Protein AF-A0A937RKC6-F1 (afdb_monomer)

Mean predicted aligned error: 10.55 Å

Solvent-accessible surface area (backbone atoms only — not comparable to full-atom values): 6584 Å² total; per-residue (Å²): 144,58,67,67,61,52,51,51,52,52,50,52,51,51,52,52,50,50,54,52,49,56,53,49,55,51,52,49,52,53,51,51,55,51,51,52,53,50,53,52,52,50,52,52,49,55,50,51,53,50,53,52,52,53,50,53,51,51,50,51,53,51,50,52,52,50,34,54,49,51,52,52,49,49,54,49,48,51,51,47,59,76,72,39,99,71,78,59,69,69,56,55,49,50,54,50,51,55,50,51,36,44,74,72,61,76,34,72,82,71,73,78,76,81,76,133

Sequence (116 aa):
MVRHDLIAELADRLEQLDQLLGRLEEAERQAADASEHLLLTRRWQEETVRTIQDERARMRQRQHALDELAERARAAVEAMQATYRTLPREVVELAIELQVLDRAGFVTRRAPRPRP

Organism: NCBI:txid1836974

Foldseek 3Di:
DPVVVVVVVVVVVVVVVVVVVVVVVVVVVVVVVVVVVVVVVVVVVVVVVVVVVVVVVVVVVVLVVVQVVLVVLVVVLVVCVVPDPDDDPVSVVSVVVSVVCVVVVSHDPDDPDDDD

pLDDT: mean 89.5, std 12.59, range [33.44, 97.94]

Secondary structure (DSSP, 8-state):
--HHHHHHHHHHHHHHHHHHHHHHHHHHHHHHHHHH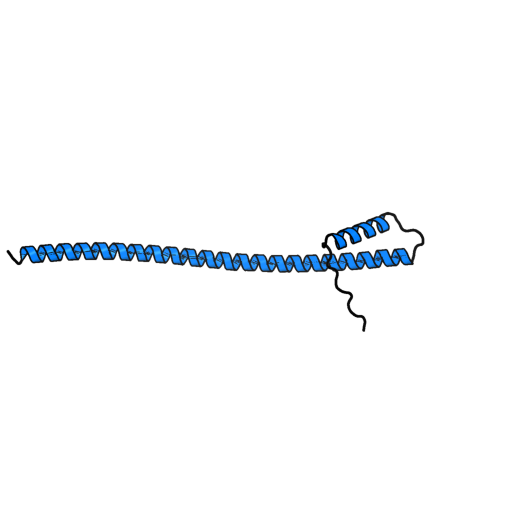HHHHHHHHHHHHHHHHHHHHHHHHHHHHHHHHHHHHHHHHHHHHHHH-SS--HHHHHHHHHHHHHHHTTSS--PPPPPP-

Radius of gyration: 37.33 Å; Cα contacts (8 Å, |Δi|>4): 21; chains: 1; bounding box: 69×33×107 Å

Structure (mmCIF, N/CA/C/O backbone):
data_AF-A0A937RKC6-F1
#
_entry.id   AF-A0A937RKC6-F1
#
loop_
_atom_site.group_PDB
_atom_site.id
_atom_site.type_symbol
_atom_site.label_atom_id
_atom_site.label_alt_id
_atom_site.label_comp_id
_atom_site.label_asym_id
_atom_site.label_entity_id
_atom_site.label_seq_id
_atom_site.pdbx_PDB_ins_code
_atom_site.Cartn_x
_atom_site.Cartn_y
_atom_site.Cartn_z
_atom_site.occupancy
_atom_site.B_iso_or_equiv
_atom_site.auth_seq_id
_atom_site.auth_comp_id
_atom_site.auth_asym_id
_atom_site.auth_atom_id
_atom_site.pdbx_PDB_model_num
ATOM 1 N N . MET A 1 1 ? 37.855 1.757 -68.297 1.00 57.28 1 MET A N 1
ATOM 2 C CA . MET A 1 1 ? 36.734 2.100 -67.398 1.00 57.28 1 MET A CA 1
ATOM 3 C C . MET A 1 1 ? 36.458 0.916 -66.480 1.00 57.28 1 MET A C 1
ATOM 5 O O . MET A 1 1 ? 35.590 0.127 -66.786 1.00 57.28 1 MET A O 1
ATOM 9 N N . VAL A 1 2 ? 37.300 0.680 -65.468 1.00 65.94 2 VAL A N 1
ATOM 10 C CA . VAL A 1 2 ? 37.096 -0.452 -64.528 1.00 65.94 2 VAL A CA 1
ATOM 11 C C . VAL A 1 2 ? 37.546 -0.047 -63.123 1.00 65.94 2 VAL A C 1
ATOM 13 O O . VAL A 1 2 ? 36.866 -0.298 -62.141 1.00 65.94 2 VAL A O 1
ATOM 16 N N . ARG A 1 3 ? 38.683 0.657 -63.016 1.00 71.19 3 ARG A N 1
ATOM 17 C CA . ARG A 1 3 ? 39.228 1.111 -61.726 1.00 71.19 3 ARG A CA 1
ATOM 18 C C . ARG A 1 3 ? 38.451 2.277 -61.101 1.00 71.19 3 ARG A C 1
ATOM 20 O O . ARG A 1 3 ? 38.278 2.284 -59.894 1.00 71.19 3 ARG A O 1
ATOM 27 N N . HIS A 1 4 ? 38.024 3.259 -61.898 1.00 73.50 4 HIS A N 1
ATOM 28 C CA . HIS A 1 4 ? 37.270 4.410 -61.381 1.00 73.50 4 HIS A CA 1
ATOM 29 C C . HIS A 1 4 ? 35.885 3.998 -60.866 1.00 73.50 4 HIS A C 1
ATOM 31 O O . HIS A 1 4 ? 35.488 4.459 -59.804 1.00 73.50 4 HIS A O 1
ATOM 37 N N . ASP A 1 5 ? 35.216 3.069 -61.551 1.00 83.12 5 ASP A N 1
ATOM 38 C CA . ASP A 1 5 ? 33.905 2.557 -61.133 1.00 83.12 5 ASP A CA 1
ATOM 39 C C . ASP A 1 5 ? 34.014 1.736 -59.836 1.00 83.12 5 ASP A C 1
ATOM 41 O O . ASP A 1 5 ? 33.214 1.914 -58.924 1.00 83.12 5 ASP A O 1
ATOM 45 N N . LEU A 1 6 ? 35.076 0.932 -59.690 1.00 87.88 6 LEU A N 1
ATOM 46 C CA . LEU A 1 6 ? 35.366 0.199 -58.451 1.00 87.88 6 LEU A CA 1
ATOM 47 C C . LEU A 1 6 ? 35.672 1.136 -57.267 1.00 87.88 6 LEU A C 1
ATOM 49 O O . LEU A 1 6 ? 35.275 0.864 -56.139 1.00 87.88 6 LEU A O 1
ATOM 53 N N . ILE A 1 7 ? 36.395 2.236 -57.507 1.00 90.25 7 ILE A N 1
ATOM 54 C CA . ILE A 1 7 ? 36.695 3.238 -56.471 1.00 90.25 7 ILE A CA 1
ATOM 55 C C . ILE A 1 7 ? 35.415 3.962 -56.042 1.00 90.25 7 ILE A C 1
ATOM 57 O O . ILE A 1 7 ? 35.222 4.175 -54.848 1.00 90.25 7 ILE A O 1
ATOM 61 N N . ALA A 1 8 ? 34.537 4.304 -56.988 1.00 90.62 8 ALA A N 1
ATOM 62 C CA . ALA A 1 8 ? 33.249 4.920 -56.688 1.00 90.62 8 ALA A CA 1
ATOM 63 C C . ALA A 1 8 ? 32.339 3.976 -55.881 1.00 90.62 8 ALA A C 1
ATOM 65 O O . ALA A 1 8 ? 31.758 4.394 -54.886 1.00 90.62 8 ALA A O 1
ATOM 66 N N . GLU A 1 9 ? 32.280 2.693 -56.247 1.00 90.81 9 GLU A N 1
ATOM 67 C CA . GLU A 1 9 ? 31.509 1.684 -55.510 1.00 90.81 9 GLU A CA 1
ATOM 68 C C . GLU A 1 9 ? 32.061 1.447 -54.093 1.00 90.81 9 GLU A C 1
ATOM 70 O O . GLU A 1 9 ? 31.300 1.292 -53.139 1.00 90.81 9 GLU A O 1
ATOM 75 N N . LEU A 1 10 ? 33.387 1.446 -53.922 1.00 92.06 10 LEU A N 1
ATOM 76 C CA . LEU A 1 10 ? 34.009 1.347 -52.599 1.00 92.06 10 LEU A CA 1
ATOM 77 C C . LEU A 1 10 ? 33.721 2.575 -51.732 1.00 92.06 10 LEU A C 1
ATOM 79 O O . LEU A 1 10 ? 33.491 2.419 -50.536 1.00 92.06 10 LEU A O 1
ATOM 83 N N . ALA A 1 11 ? 33.724 3.772 -52.321 1.00 92.19 11 ALA A N 1
ATOM 84 C CA . ALA A 1 11 ? 33.386 5.001 -51.612 1.00 92.19 11 ALA A CA 1
ATOM 85 C C . ALA A 1 11 ? 31.922 4.995 -51.145 1.00 92.19 11 ALA A C 1
ATOM 87 O O . ALA A 1 11 ? 31.667 5.263 -49.975 1.00 92.19 11 ALA A O 1
ATOM 88 N N . ASP A 1 12 ? 30.990 4.593 -52.013 1.00 93.94 12 ASP A N 1
ATOM 89 C CA . ASP A 1 12 ? 29.565 4.475 -51.677 1.00 93.94 12 ASP A CA 1
ATOM 90 C C . ASP A 1 12 ? 29.323 3.430 -50.572 1.00 93.94 12 ASP A C 1
ATOM 92 O O . ASP A 1 12 ? 28.617 3.680 -49.596 1.00 93.94 12 ASP A O 1
ATOM 96 N N . ARG A 1 13 ? 29.991 2.270 -50.639 1.00 94.69 13 ARG A N 1
ATOM 97 C CA . ARG A 1 13 ? 29.913 1.263 -49.566 1.00 94.69 13 ARG A CA 1
ATOM 98 C C . ARG A 1 13 ? 30.495 1.758 -48.242 1.00 94.69 13 ARG A C 1
ATOM 100 O O . ARG A 1 13 ? 29.958 1.417 -47.192 1.00 94.69 13 ARG A O 1
ATOM 107 N N . LEU A 1 14 ? 31.589 2.521 -48.270 1.00 95.56 14 LEU A N 1
ATOM 108 C CA . LEU A 1 14 ? 32.165 3.118 -47.061 1.00 95.56 14 LEU A CA 1
ATOM 109 C C . LEU A 1 14 ? 31.214 4.147 -46.446 1.00 95.56 14 LEU A C 1
ATOM 111 O O . LEU A 1 14 ? 31.031 4.139 -45.234 1.00 95.56 14 LEU A O 1
ATOM 115 N N . GLU A 1 15 ? 30.565 4.967 -47.268 1.00 95.69 15 GLU A N 1
ATOM 116 C CA . GLU A 1 15 ? 29.559 5.926 -46.810 1.00 95.69 15 GLU A CA 1
ATOM 117 C C . GLU A 1 15 ? 28.345 5.219 -46.187 1.00 95.69 15 GLU A C 1
ATOM 119 O O . GLU A 1 15 ? 27.893 5.587 -45.103 1.00 95.69 15 GLU A O 1
ATOM 124 N N . GLN A 1 16 ? 27.857 4.142 -46.809 1.00 96.38 16 GLN A N 1
ATOM 125 C CA . GLN A 1 16 ? 26.777 3.324 -46.250 1.00 96.38 16 GLN A CA 1
ATOM 126 C C . GLN A 1 16 ? 27.168 2.683 -44.912 1.00 96.38 16 GLN A C 1
ATOM 128 O O . GLN A 1 16 ? 26.352 2.638 -43.990 1.00 96.38 16 GLN A O 1
ATOM 133 N N . LEU A 1 17 ? 28.407 2.196 -44.784 1.00 96.06 17 LEU A N 1
ATOM 134 C CA . LEU A 1 17 ? 28.908 1.640 -43.527 1.00 96.06 17 LEU A CA 1
ATOM 135 C C . LEU A 1 17 ? 29.001 2.703 -42.428 1.00 96.06 17 LEU A C 1
ATOM 137 O O . LEU A 1 17 ? 28.617 2.413 -41.298 1.00 96.06 17 LEU A O 1
ATOM 141 N N . ASP A 1 18 ? 29.439 3.919 -42.750 1.00 96.75 18 ASP A N 1
ATOM 142 C CA . ASP A 1 18 ? 29.521 5.028 -41.792 1.00 96.75 18 ASP A CA 1
ATOM 143 C C . ASP A 1 18 ? 28.127 5.446 -41.294 1.00 96.75 18 ASP A C 1
ATOM 145 O O . ASP A 1 18 ? 27.884 5.584 -40.094 1.00 96.75 18 ASP A O 1
ATOM 149 N N . GLN A 1 19 ? 27.146 5.514 -42.201 1.00 96.44 19 GLN A N 1
ATOM 150 C CA . GLN A 1 19 ? 25.748 5.764 -41.839 1.00 96.44 19 GLN A CA 1
ATOM 151 C C . GLN A 1 19 ? 25.170 4.659 -40.944 1.00 96.44 19 GLN A C 1
ATOM 153 O O . GLN A 1 19 ? 24.446 4.946 -39.987 1.00 96.44 19 GLN A O 1
ATOM 158 N N . LEU A 1 20 ? 25.463 3.388 -41.242 1.00 96.75 20 LEU A N 1
ATOM 159 C CA . LEU A 1 20 ? 25.024 2.265 -40.411 1.00 96.75 20 LEU A CA 1
ATOM 160 C C . LEU A 1 20 ? 25.676 2.297 -39.027 1.00 96.75 20 LEU A C 1
ATOM 162 O O . LEU A 1 20 ? 24.989 2.036 -38.038 1.00 96.75 20 LEU A O 1
ATOM 166 N N . LEU A 1 21 ? 26.958 2.659 -38.949 1.00 96.12 21 LEU A N 1
ATOM 167 C CA . LEU A 1 21 ? 27.678 2.804 -37.689 1.00 96.12 21 LEU A CA 1
ATOM 168 C C . LEU A 1 21 ? 27.056 3.913 -36.832 1.00 96.12 21 LEU A C 1
ATOM 170 O O . LEU A 1 21 ? 26.702 3.663 -35.682 1.00 96.12 21 LEU A O 1
ATOM 174 N N . GLY A 1 22 ? 26.781 5.084 -37.415 1.00 95.38 22 GLY A N 1
ATOM 175 C CA . GLY A 1 22 ? 26.119 6.184 -36.708 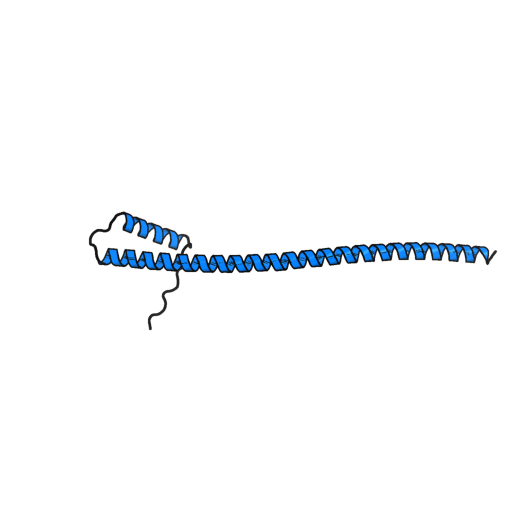1.00 95.38 22 GLY A CA 1
ATOM 176 C C . GLY A 1 22 ? 24.722 5.824 -36.181 1.00 95.38 22 GLY A C 1
ATOM 177 O O . GLY A 1 22 ? 24.343 6.229 -35.081 1.00 95.38 22 GLY A O 1
ATOM 178 N N . ARG A 1 23 ? 23.951 5.011 -36.920 1.00 95.88 23 ARG A N 1
ATOM 179 C CA . ARG A 1 23 ? 22.644 4.510 -36.448 1.00 95.88 23 ARG A CA 1
ATOM 180 C C . ARG A 1 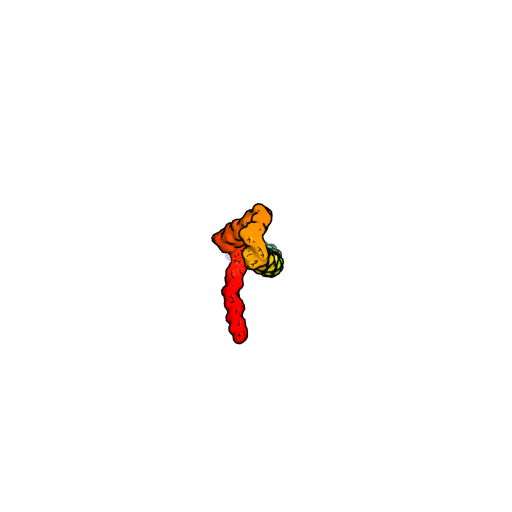23 ? 22.780 3.498 -35.314 1.00 95.88 23 ARG A C 1
ATOM 182 O O . ARG A 1 23 ? 21.922 3.472 -34.434 1.00 95.88 23 ARG A O 1
ATOM 189 N N . LEU A 1 24 ? 23.821 2.669 -35.338 1.00 95.81 24 LEU A N 1
ATOM 190 C CA . LEU A 1 24 ? 24.090 1.698 -34.281 1.00 95.81 24 LEU A CA 1
ATOM 191 C C . LEU A 1 24 ? 24.505 2.399 -32.985 1.00 95.81 24 LEU A C 1
ATOM 193 O O . LEU A 1 24 ? 23.971 2.065 -31.932 1.00 95.81 24 LEU A O 1
ATOM 197 N N . GLU A 1 25 ? 25.368 3.412 -33.066 1.00 96.56 25 GLU A N 1
ATOM 198 C CA . GLU A 1 25 ? 25.747 4.222 -31.903 1.00 96.56 25 GLU A CA 1
ATOM 199 C C . GLU A 1 25 ? 24.544 4.944 -31.284 1.00 96.56 25 GLU A C 1
ATOM 201 O O . GLU A 1 25 ? 24.410 5.015 -30.064 1.00 96.56 25 GLU A O 1
ATOM 206 N N . GLU A 1 26 ? 23.638 5.470 -32.110 1.00 95.88 26 GLU A N 1
ATOM 207 C CA . GLU A 1 26 ? 22.413 6.103 -31.617 1.00 95.88 26 GLU A CA 1
ATOM 208 C C . GLU A 1 26 ? 21.477 5.089 -30.944 1.00 95.88 26 GLU A C 1
ATOM 210 O O . GLU A 1 26 ? 20.936 5.360 -29.872 1.00 95.88 26 GLU A O 1
ATOM 215 N N . ALA A 1 27 ? 21.325 3.894 -31.521 1.00 94.25 27 ALA A N 1
ATOM 216 C CA . ALA A 1 27 ? 20.559 2.819 -30.898 1.00 94.25 27 ALA A CA 1
ATOM 217 C C . ALA A 1 27 ? 21.173 2.366 -29.560 1.00 94.25 27 ALA A C 1
ATOM 219 O O . ALA A 1 27 ? 20.435 2.068 -28.620 1.00 94.25 27 ALA A O 1
ATOM 220 N N . GLU A 1 28 ? 22.503 2.347 -29.446 1.00 94.38 28 GLU A N 1
ATOM 221 C CA . GLU A 1 28 ? 23.205 2.036 -28.197 1.00 94.38 28 GLU A CA 1
ATOM 222 C C . GLU A 1 28 ? 22.928 3.089 -27.116 1.00 94.38 28 GLU A C 1
ATOM 224 O O . GLU A 1 28 ? 22.573 2.727 -25.991 1.00 94.38 28 GLU A O 1
ATOM 229 N N . ARG A 1 29 ? 22.998 4.383 -27.460 1.00 95.69 29 ARG A N 1
ATOM 230 C CA . ARG A 1 29 ? 22.650 5.478 -26.535 1.00 95.69 29 ARG A CA 1
ATOM 231 C C . ARG A 1 29 ? 21.208 5.359 -26.047 1.00 95.69 29 ARG A C 1
ATOM 233 O O . ARG A 1 29 ? 20.963 5.375 -24.845 1.00 95.69 29 ARG A O 1
ATOM 240 N N . GLN A 1 30 ? 20.263 5.139 -26.959 1.00 94.44 30 GLN A N 1
ATOM 241 C CA . GLN A 1 30 ? 18.850 4.976 -26.605 1.00 94.44 30 GLN A CA 1
ATOM 242 C C . GLN A 1 30 ? 18.609 3.753 -25.710 1.00 94.44 30 GLN A C 1
ATOM 244 O O . GLN A 1 30 ? 17.794 3.809 -24.787 1.00 94.44 30 GLN A O 1
ATOM 249 N N . ALA A 1 31 ? 19.319 2.647 -25.949 1.00 93.62 31 ALA A N 1
ATOM 250 C CA . ALA A 1 31 ? 19.236 1.460 -25.104 1.00 93.62 31 ALA A CA 1
ATOM 251 C C . ALA A 1 31 ? 19.804 1.712 -23.696 1.00 93.62 31 ALA A C 1
ATOM 253 O O . ALA A 1 31 ? 19.224 1.242 -22.712 1.00 93.62 31 ALA A O 1
ATOM 254 N N . ALA A 1 32 ? 20.899 2.469 -23.587 1.00 94.12 32 ALA A N 1
ATOM 255 C CA . ALA A 1 32 ? 21.478 2.864 -22.307 1.00 94.12 32 ALA A CA 1
ATOM 256 C C . ALA A 1 32 ? 20.506 3.742 -21.499 1.00 94.12 32 ALA A C 1
ATOM 258 O O . ALA A 1 32 ? 20.201 3.411 -20.350 1.00 94.12 32 ALA A O 1
ATOM 259 N N . ASP A 1 33 ? 19.932 4.771 -22.126 1.00 95.44 33 ASP A N 1
ATOM 260 C CA . ASP A 1 33 ? 18.955 5.667 -21.494 1.00 95.44 33 ASP A CA 1
ATOM 261 C C . ASP A 1 33 ? 17.689 4.914 -21.058 1.00 95.44 33 ASP A C 1
ATOM 263 O O . ASP A 1 33 ? 17.148 5.131 -19.969 1.00 95.44 33 ASP A O 1
ATOM 267 N N . ALA A 1 34 ? 17.196 3.989 -21.887 1.00 92.94 34 ALA A N 1
ATOM 268 C CA . ALA A 1 34 ? 16.051 3.152 -21.537 1.00 92.94 34 ALA A CA 1
ATOM 269 C C . ALA A 1 34 ? 16.361 2.236 -20.341 1.00 92.94 34 ALA A C 1
ATOM 271 O O . ALA A 1 34 ? 15.526 2.072 -19.449 1.00 92.94 34 ALA A O 1
ATOM 272 N N . SER A 1 35 ? 17.567 1.665 -20.293 1.00 93.50 35 SER A N 1
ATOM 273 C CA . SER A 1 35 ? 18.025 0.835 -19.177 1.00 93.50 35 SER A CA 1
ATOM 274 C C . SER A 1 35 ? 18.095 1.632 -17.870 1.00 93.50 35 SER A C 1
ATOM 276 O O . SER A 1 35 ? 17.610 1.165 -16.835 1.00 93.50 35 SER A O 1
ATOM 278 N N . GLU A 1 36 ? 18.607 2.865 -17.909 1.00 95.81 36 GLU A N 1
ATOM 279 C CA . GLU A 1 36 ? 18.634 3.751 -16.742 1.00 95.81 36 GLU A CA 1
ATOM 280 C C . GLU A 1 36 ? 17.220 4.067 -16.237 1.00 95.81 36 GLU A C 1
ATOM 282 O O . GLU A 1 36 ? 16.930 3.897 -15.046 1.00 95.81 36 GLU A O 1
ATOM 287 N N . HIS A 1 37 ? 16.302 4.433 -17.136 1.00 95.69 37 HIS A N 1
ATOM 288 C CA . HIS A 1 37 ? 14.906 4.677 -16.771 1.00 95.69 37 HIS A CA 1
ATOM 289 C C . HIS A 1 37 ? 14.236 3.448 -16.143 1.00 95.69 37 HIS A C 1
ATOM 291 O O . HIS A 1 37 ? 13.490 3.579 -15.165 1.00 95.69 37 HIS A O 1
ATOM 297 N N . LEU A 1 38 ? 14.507 2.244 -16.656 1.00 95.94 38 LEU A N 1
ATOM 298 C CA . LEU A 1 38 ? 13.988 1.002 -16.081 1.00 95.94 38 LEU A CA 1
ATOM 299 C C . LEU A 1 38 ? 14.537 0.750 -14.672 1.00 95.94 38 LEU A C 1
ATOM 301 O O . LEU A 1 38 ? 13.778 0.355 -13.784 1.00 95.94 38 LEU A O 1
ATOM 305 N N . LEU A 1 39 ? 15.823 1.017 -14.434 1.00 96.81 39 LEU A N 1
ATOM 306 C CA . LEU A 1 39 ? 16.429 0.897 -13.106 1.00 96.81 39 LEU A CA 1
ATOM 307 C C . LEU A 1 39 ? 15.810 1.879 -12.105 1.00 96.81 39 LEU A C 1
ATOM 309 O O . LEU A 1 39 ? 15.491 1.484 -10.981 1.00 96.81 39 LEU A O 1
ATOM 313 N N . LEU A 1 40 ? 15.598 3.135 -12.507 1.00 96.19 40 LEU A N 1
ATOM 314 C CA . LEU A 1 40 ? 14.928 4.139 -11.676 1.00 96.19 40 LEU A CA 1
ATOM 315 C C . LEU A 1 40 ? 13.482 3.737 -11.367 1.00 96.19 40 LEU A C 1
ATOM 317 O O . LEU A 1 40 ? 13.069 3.757 -10.207 1.00 96.19 40 LEU A O 1
ATOM 321 N N . THR A 1 41 ? 12.738 3.293 -12.383 1.00 95.19 41 THR A N 1
ATOM 322 C CA . THR A 1 41 ? 11.348 2.837 -12.233 1.00 95.19 41 THR A CA 1
ATOM 323 C C . THR A 1 41 ? 11.257 1.656 -11.276 1.00 95.19 41 THR A C 1
ATOM 325 O O . THR A 1 41 ? 10.403 1.637 -10.390 1.00 95.19 41 THR A O 1
ATOM 328 N N . ARG A 1 42 ? 12.170 0.687 -11.402 1.00 95.25 42 ARG A N 1
ATOM 329 C CA . ARG A 1 42 ? 12.235 -0.467 -10.506 1.00 95.25 42 ARG A CA 1
ATOM 330 C C . ARG A 1 42 ? 12.492 -0.046 -9.059 1.00 95.25 42 ARG A C 1
ATOM 332 O O . ARG A 1 42 ? 11.785 -0.509 -8.170 1.00 95.25 42 ARG A O 1
ATOM 339 N N . ARG A 1 43 ? 13.457 0.847 -8.815 1.00 96.81 43 ARG A N 1
ATOM 340 C CA . ARG A 1 43 ? 13.744 1.354 -7.459 1.00 96.81 43 ARG A CA 1
ATOM 341 C C . ARG A 1 43 ? 12.532 2.057 -6.855 1.00 96.81 43 ARG A C 1
ATOM 343 O O . ARG A 1 43 ? 12.185 1.794 -5.708 1.00 96.81 43 ARG A O 1
ATOM 350 N N . TRP A 1 44 ? 11.858 2.894 -7.640 1.00 96.94 44 TRP A N 1
ATOM 351 C CA . TRP A 1 44 ? 10.642 3.575 -7.201 1.00 96.94 44 TRP A CA 1
ATOM 352 C C . TRP A 1 44 ? 9.509 2.590 -6.867 1.00 96.94 44 TRP A C 1
ATOM 354 O O . TRP A 1 44 ? 8.815 2.759 -5.863 1.00 96.94 44 TRP A O 1
ATOM 364 N N . GLN A 1 45 ? 9.340 1.526 -7.659 1.00 96.50 45 GLN A N 1
ATOM 365 C CA . GLN A 1 45 ? 8.372 0.463 -7.371 1.00 96.50 45 GLN A CA 1
ATOM 366 C C . GLN A 1 45 ? 8.716 -0.293 -6.082 1.00 96.50 45 GLN A C 1
ATOM 368 O O . GLN A 1 45 ? 7.832 -0.525 -5.257 1.00 96.50 45 GLN A O 1
ATOM 373 N N . GLU A 1 46 ? 9.985 -0.656 -5.888 1.00 97.75 46 GLU A N 1
ATOM 374 C CA . GLU A 1 46 ? 10.465 -1.333 -4.678 1.00 97.75 46 GLU A CA 1
ATOM 375 C C . GLU A 1 46 ? 10.224 -0.472 -3.425 1.00 97.75 46 GLU A C 1
ATOM 377 O O . GLU A 1 46 ? 9.701 -0.968 -2.422 1.00 97.75 46 GLU A O 1
ATOM 382 N N . GLU A 1 47 ? 10.519 0.829 -3.495 1.00 97.94 47 GLU A N 1
ATOM 383 C CA . GLU A 1 47 ? 10.244 1.783 -2.417 1.00 97.94 47 GLU A CA 1
ATOM 384 C C . GLU A 1 47 ? 8.742 1.921 -2.148 1.00 97.94 47 GLU A C 1
ATOM 386 O O . GLU A 1 47 ? 8.304 1.800 -1.005 1.00 97.94 47 GLU A O 1
ATOM 391 N N . THR A 1 48 ? 7.933 2.070 -3.197 1.00 96.69 48 THR A N 1
ATOM 392 C CA . THR A 1 48 ? 6.473 2.188 -3.077 1.00 96.69 48 THR A CA 1
ATOM 393 C C . THR A 1 48 ? 5.865 0.957 -2.403 1.00 96.69 48 THR A C 1
ATOM 395 O O . THR A 1 48 ? 5.041 1.083 -1.493 1.00 96.69 48 THR A O 1
ATOM 398 N N . VAL A 1 49 ? 6.289 -0.248 -2.798 1.00 97.81 49 VAL A N 1
ATOM 399 C CA . VAL A 1 49 ? 5.831 -1.498 -2.171 1.00 97.81 49 VAL A CA 1
ATOM 400 C C . VAL A 1 49 ? 6.217 -1.534 -0.696 1.00 97.81 49 VAL A C 1
ATOM 402 O O . VAL A 1 49 ? 5.380 -1.887 0.140 1.00 97.81 49 VAL A O 1
ATOM 405 N N . ARG A 1 50 ? 7.446 -1.134 -0.358 1.00 97.38 50 ARG A N 1
ATOM 406 C CA . ARG A 1 50 ? 7.906 -1.059 1.031 1.00 97.38 50 ARG A CA 1
ATOM 407 C C . ARG A 1 50 ? 7.062 -0.082 1.854 1.00 97.38 50 ARG A C 1
ATOM 409 O O . ARG A 1 50 ? 6.565 -0.462 2.911 1.00 97.38 50 ARG A O 1
ATOM 416 N N . THR A 1 51 ? 6.813 1.126 1.351 1.00 97.38 51 THR A N 1
ATOM 417 C CA . THR A 1 51 ? 5.968 2.124 2.025 1.00 97.38 51 THR A CA 1
ATOM 418 C C . THR A 1 51 ? 4.552 1.600 2.264 1.00 97.38 51 THR A C 1
ATOM 420 O O . THR A 1 51 ? 4.018 1.746 3.363 1.00 97.38 51 THR A O 1
ATOM 423 N N . ILE A 1 52 ? 3.949 0.932 1.275 1.00 96.56 52 ILE A N 1
ATOM 424 C CA . ILE A 1 52 ? 2.618 0.323 1.422 1.00 96.56 52 ILE A CA 1
ATOM 425 C C . ILE A 1 52 ? 2.627 -0.761 2.508 1.00 96.56 52 ILE A C 1
ATOM 427 O O . ILE A 1 52 ? 1.683 -0.858 3.295 1.00 96.56 52 ILE A O 1
ATOM 431 N N . GLN A 1 53 ? 3.668 -1.592 2.569 1.00 97.31 53 GLN A N 1
ATOM 432 C CA . GLN A 1 53 ? 3.788 -2.633 3.592 1.00 97.31 53 GLN A CA 1
ATOM 433 C C . GLN A 1 53 ? 3.921 -2.040 5.000 1.00 97.31 53 GLN A C 1
ATOM 435 O O . GLN A 1 53 ? 3.234 -2.508 5.916 1.00 97.31 53 GLN A O 1
ATOM 440 N N . ASP A 1 54 ? 4.726 -0.990 5.157 1.00 97.69 54 ASP A N 1
ATOM 441 C CA . ASP A 1 54 ? 4.908 -0.285 6.426 1.00 97.69 54 ASP A CA 1
ATOM 442 C C . ASP A 1 54 ? 3.602 0.376 6.890 1.00 97.69 54 ASP A C 1
ATOM 444 O O . ASP A 1 54 ? 3.192 0.203 8.041 1.00 97.69 54 ASP A O 1
ATOM 448 N N . GLU A 1 55 ? 2.881 1.057 5.993 1.00 96.56 55 GLU A N 1
ATOM 449 C CA . GLU A 1 55 ? 1.568 1.628 6.314 1.00 96.56 55 GLU A CA 1
ATOM 450 C C . GLU A 1 55 ? 0.549 0.549 6.686 1.00 96.56 55 GLU A C 1
ATOM 452 O O . GLU A 1 55 ? -0.164 0.681 7.682 1.00 96.56 55 GLU A O 1
ATOM 457 N N . ARG A 1 56 ? 0.518 -0.581 5.970 1.00 95.50 56 ARG A N 1
ATOM 458 C CA . ARG A 1 56 ? -0.353 -1.712 6.333 1.00 95.50 56 ARG A CA 1
ATOM 459 C C . ARG A 1 56 ? 0.002 -2.305 7.693 1.00 95.50 56 ARG A C 1
ATOM 461 O O . ARG A 1 56 ? -0.889 -2.772 8.404 1.00 95.50 56 ARG A O 1
ATOM 468 N N . ALA A 1 57 ? 1.277 -2.335 8.074 1.00 95.62 57 ALA A N 1
ATOM 469 C CA . ALA A 1 57 ? 1.684 -2.751 9.413 1.00 95.62 57 ALA A CA 1
ATOM 470 C C . ALA A 1 57 ? 1.196 -1.750 10.474 1.00 95.62 57 ALA A C 1
ATOM 472 O O . ALA A 1 57 ? 0.558 -2.163 11.446 1.00 95.62 57 ALA A O 1
ATOM 473 N N . ARG A 1 58 ? 1.386 -0.443 10.242 1.00 95.25 58 ARG A N 1
ATOM 474 C CA . ARG A 1 58 ? 0.891 0.632 11.119 1.00 95.25 58 ARG A CA 1
ATOM 475 C C . ARG A 1 58 ? -0.630 0.595 11.283 1.00 95.25 58 ARG A C 1
ATOM 477 O O . ARG A 1 58 ? -1.128 0.673 12.405 1.00 95.25 58 ARG A O 1
ATOM 484 N N . MET A 1 59 ? -1.378 0.426 10.193 1.00 94.00 59 MET A N 1
ATOM 485 C CA . MET A 1 59 ? -2.840 0.309 10.223 1.00 94.00 59 MET A CA 1
ATOM 486 C C . MET A 1 59 ? -3.294 -0.914 11.022 1.00 94.00 59 MET A C 1
ATOM 488 O O . MET A 1 59 ? -4.191 -0.787 11.849 1.00 94.00 59 MET A O 1
ATOM 492 N N . ARG A 1 60 ? -2.647 -2.076 10.848 1.00 92.31 60 ARG A N 1
ATOM 493 C CA . ARG A 1 60 ? -2.948 -3.278 11.647 1.00 92.31 60 ARG A CA 1
ATOM 494 C C . ARG A 1 60 ? -2.705 -3.058 13.138 1.00 92.31 60 ARG A C 1
ATOM 496 O O . ARG A 1 60 ? -3.523 -3.478 13.949 1.00 92.31 60 ARG A O 1
ATOM 503 N N . GLN A 1 61 ? -1.617 -2.380 13.503 1.00 94.31 61 GLN A N 1
ATOM 504 C CA . GLN A 1 61 ? -1.329 -2.052 14.899 1.00 94.31 61 GLN A CA 1
ATOM 505 C C . GLN A 1 61 ? -2.384 -1.106 15.489 1.00 94.31 61 GLN A C 1
ATOM 507 O O . GLN A 1 61 ? -2.866 -1.336 16.596 1.00 94.31 61 GLN A O 1
ATOM 512 N N . ARG A 1 62 ? -2.781 -0.068 14.742 1.00 93.50 62 ARG A N 1
ATOM 513 C CA . ARG A 1 62 ? -3.845 0.861 15.154 1.00 93.50 62 ARG A CA 1
ATOM 514 C C . ARG A 1 62 ? -5.190 0.155 15.300 1.00 93.50 62 ARG A C 1
ATOM 516 O O . ARG A 1 62 ? -5.856 0.356 16.309 1.00 93.50 62 ARG A O 1
ATOM 523 N N . GLN A 1 63 ? -5.549 -0.707 14.350 1.00 92.94 63 GLN A N 1
ATOM 524 C CA . GLN A 1 63 ? -6.768 -1.511 14.427 1.00 92.94 63 GLN A CA 1
ATOM 525 C C . GLN A 1 63 ? -6.762 -2.403 15.668 1.00 92.94 63 GLN A C 1
ATOM 527 O O . GLN A 1 63 ? -7.744 -2.455 16.398 1.00 92.94 63 GLN A O 1
ATOM 532 N N . HIS A 1 64 ? -5.629 -3.046 15.962 1.00 92.69 64 HIS A N 1
ATOM 533 C CA . HIS A 1 64 ? -5.511 -3.874 17.153 1.00 92.69 64 HIS A CA 1
ATOM 534 C C . HIS A 1 64 ? -5.714 -3.069 18.446 1.00 92.69 64 HIS A C 1
ATOM 536 O O . HIS A 1 64 ? -6.435 -3.525 19.332 1.00 92.69 64 HIS A O 1
ATOM 542 N N . ALA A 1 65 ? -5.129 -1.873 18.542 1.00 93.19 65 ALA A N 1
ATOM 543 C CA . ALA A 1 65 ? -5.308 -0.994 19.696 1.00 93.19 65 ALA A CA 1
ATOM 544 C C . ALA A 1 65 ? -6.763 -0.510 19.846 1.00 93.19 65 ALA A C 1
ATOM 546 O O . ALA A 1 65 ? -7.272 -0.445 20.966 1.00 93.19 65 ALA A O 1
ATOM 547 N N . LEU A 1 66 ? -7.441 -0.205 18.731 1.00 93.19 66 LEU A N 1
ATOM 548 C CA . LEU A 1 66 ? -8.867 0.138 18.719 1.00 93.19 66 LEU A CA 1
ATOM 549 C C . LEU A 1 66 ? -9.727 -1.030 19.208 1.00 93.19 66 LEU A C 1
ATOM 551 O O . LEU A 1 66 ? -10.595 -0.827 20.054 1.00 93.19 66 LEU A O 1
ATOM 555 N N . ASP A 1 67 ? -9.445 -2.250 18.748 1.00 92.94 67 ASP A N 1
ATOM 556 C CA . ASP A 1 67 ? -10.163 -3.448 19.184 1.00 92.94 67 ASP A CA 1
ATOM 557 C C . ASP A 1 67 ? -9.990 -3.693 20.693 1.00 92.94 67 ASP A C 1
ATOM 559 O O . ASP A 1 67 ? -10.958 -3.987 21.392 1.00 92.94 67 ASP A O 1
ATOM 563 N N . GLU A 1 68 ? -8.774 -3.534 21.225 1.00 94.25 68 GLU A N 1
ATOM 564 C CA . GLU A 1 68 ? -8.512 -3.682 22.663 1.00 94.25 68 GLU A CA 1
ATOM 565 C C . GLU A 1 68 ? -9.169 -2.592 23.511 1.00 94.25 68 GLU A C 1
ATOM 567 O O . GLU A 1 68 ? -9.557 -2.839 24.656 1.00 94.25 68 GLU A O 1
ATOM 572 N N . LEU A 1 69 ? -9.265 -1.368 22.991 1.00 94.19 69 LEU A N 1
ATOM 573 C CA . LEU A 1 69 ? -9.966 -0.286 23.671 1.00 94.19 69 LEU A CA 1
ATOM 574 C C . LEU A 1 69 ? -11.476 -0.542 23.684 1.00 94.19 69 LEU A C 1
ATOM 576 O O . LEU A 1 69 ? -12.095 -0.430 24.740 1.00 94.19 69 LEU A O 1
ATOM 580 N N . ALA A 1 70 ? -12.046 -0.936 22.544 1.00 93.56 70 ALA A N 1
ATOM 581 C CA . ALA A 1 70 ? -13.462 -1.260 22.424 1.00 93.56 70 ALA A CA 1
ATOM 582 C C . ALA A 1 70 ? -13.850 -2.425 23.343 1.00 93.56 70 ALA A C 1
ATOM 584 O O . ALA A 1 70 ? -14.863 -2.348 24.032 1.00 93.56 70 ALA A O 1
ATOM 585 N N . GLU A 1 71 ? -13.024 -3.471 23.416 1.00 93.56 71 GLU A N 1
ATOM 586 C CA . GLU A 1 71 ? -13.272 -4.612 24.298 1.00 93.56 71 GLU A CA 1
ATOM 587 C C . GLU A 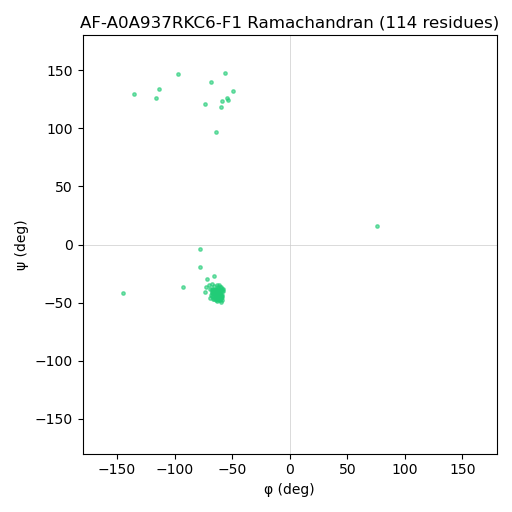1 71 ? -13.255 -4.213 25.779 1.00 93.56 71 GLU A C 1
ATOM 589 O O . GLU A 1 71 ? -14.163 -4.563 26.534 1.00 93.56 71 GLU A O 1
ATOM 594 N N . ARG A 1 72 ? -12.268 -3.411 26.199 1.00 94.31 72 ARG A N 1
ATOM 595 C CA . ARG A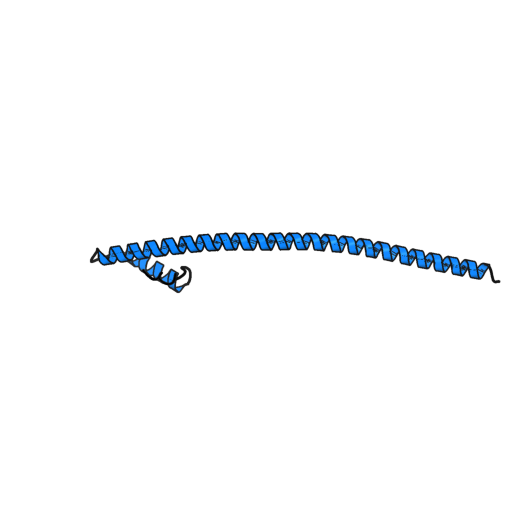 1 72 ? -12.211 -2.888 27.574 1.00 94.31 72 ARG A CA 1
ATOM 596 C C . ARG A 1 72 ? -13.405 -1.996 27.901 1.00 94.31 72 ARG A C 1
ATOM 598 O O . ARG A 1 72 ? -13.936 -2.081 29.006 1.00 94.31 72 ARG A O 1
ATOM 605 N N . ALA A 1 73 ? -13.836 -1.164 26.955 1.00 93.25 73 ALA A N 1
ATOM 606 C CA . ALA A 1 73 ? -14.991 -0.294 27.133 1.00 93.25 73 ALA A CA 1
ATOM 607 C C . ALA A 1 73 ? -16.293 -1.100 27.271 1.00 93.25 73 ALA A C 1
ATOM 609 O O . ALA A 1 73 ? -17.078 -0.819 28.174 1.00 93.25 73 ALA A O 1
ATOM 610 N N . ARG A 1 74 ? -16.492 -2.150 26.459 1.00 92.88 74 ARG A N 1
ATOM 611 C CA . ARG A 1 74 ? -17.638 -3.067 26.603 1.00 92.88 74 ARG A CA 1
ATOM 612 C C . ARG A 1 74 ? -17.653 -3.735 27.971 1.00 92.88 74 ARG A C 1
ATOM 614 O O . ARG A 1 74 ? -18.664 -3.662 28.658 1.00 92.88 74 ARG A O 1
ATOM 621 N N . ALA A 1 75 ? -16.523 -4.301 28.396 1.00 92.69 75 ALA A N 1
ATOM 622 C CA . ALA A 1 75 ? -16.419 -4.951 29.700 1.00 92.69 75 ALA A CA 1
ATOM 623 C C . ALA A 1 75 ? -16.742 -3.983 30.855 1.00 92.69 75 ALA A C 1
ATOM 625 O O . ALA A 1 75 ? -17.407 -4.362 31.818 1.00 92.69 75 ALA A O 1
ATOM 626 N N . ALA A 1 76 ? -16.316 -2.719 30.752 1.00 92.69 76 ALA A N 1
ATOM 627 C CA . ALA A 1 76 ? -16.647 -1.691 31.736 1.00 92.69 76 ALA A CA 1
ATOM 628 C C . ALA A 1 76 ? -18.149 -1.354 31.745 1.00 92.69 76 ALA A C 1
ATOM 630 O O . ALA A 1 76 ? -18.752 -1.299 32.816 1.00 92.69 76 ALA A O 1
ATOM 631 N N . VAL A 1 77 ? -18.767 -1.178 30.572 1.00 92.88 77 VAL A N 1
ATOM 632 C CA . VAL A 1 77 ? -20.215 -0.937 30.441 1.00 92.88 77 VAL A CA 1
ATOM 633 C C . VAL A 1 77 ? -21.019 -2.105 31.022 1.00 92.88 77 VAL A C 1
ATOM 635 O O . VAL A 1 77 ? -21.945 -1.878 31.801 1.00 92.88 77 VAL A O 1
ATOM 638 N N . GLU A 1 78 ? -20.641 -3.344 30.705 1.00 91.31 78 GLU A N 1
ATOM 639 C CA . GLU A 1 78 ? -21.277 -4.560 31.230 1.00 91.31 78 GLU A CA 1
ATOM 640 C C . GLU A 1 78 ? -21.140 -4.659 32.757 1.00 91.31 78 GLU A C 1
ATOM 642 O O . GLU A 1 78 ? -22.116 -4.936 33.457 1.00 91.31 78 GLU A O 1
ATOM 647 N N . ALA A 1 79 ? -19.958 -4.362 33.305 1.00 92.12 79 ALA A N 1
ATOM 648 C CA . ALA A 1 79 ? -19.742 -4.337 34.750 1.00 92.12 79 ALA A CA 1
ATOM 649 C C . ALA A 1 79 ? -20.615 -3.278 35.445 1.00 92.12 79 ALA A C 1
ATOM 651 O O . ALA A 1 79 ? -21.182 -3.534 36.512 1.00 92.12 79 ALA A O 1
ATOM 652 N N . MET A 1 80 ? -20.774 -2.100 34.834 1.00 90.62 80 MET A N 1
ATOM 653 C CA . MET A 1 80 ? -21.650 -1.052 35.360 1.00 90.62 80 MET A CA 1
ATOM 654 C C . MET A 1 80 ? -23.124 -1.463 35.290 1.00 90.62 80 MET A C 1
ATOM 656 O O . MET A 1 80 ? -23.850 -1.256 36.261 1.00 90.62 80 MET A O 1
ATOM 660 N N . GLN A 1 81 ? -23.553 -2.093 34.194 1.00 90.06 81 GLN A N 1
ATOM 661 C CA . GLN A 1 81 ? -24.905 -2.642 34.029 1.00 90.06 81 GLN A CA 1
ATOM 662 C C . GLN A 1 81 ? -25.234 -3.705 35.082 1.00 90.06 81 GLN A C 1
ATOM 664 O O . GLN A 1 81 ? -26.349 -3.736 35.597 1.00 90.06 81 GLN A O 1
ATOM 669 N N . ALA A 1 82 ? -24.266 -4.556 35.425 1.00 89.50 82 ALA A N 1
ATOM 670 C CA . ALA A 1 82 ? -24.438 -5.588 36.443 1.00 89.50 82 ALA A CA 1
ATOM 671 C C . ALA A 1 82 ? -24.502 -5.017 37.872 1.00 89.50 82 ALA A C 1
ATOM 673 O O . ALA A 1 82 ? -25.147 -5.601 38.742 1.00 89.50 82 ALA A O 1
ATOM 674 N N . THR A 1 83 ? -23.832 -3.889 38.121 1.00 89.50 83 THR A N 1
ATOM 675 C CA . THR A 1 83 ? -23.667 -3.324 39.471 1.00 89.50 83 THR A CA 1
ATOM 676 C C . THR A 1 83 ? -24.756 -2.310 39.827 1.00 89.50 83 THR A C 1
ATOM 678 O O . THR A 1 83 ? -25.193 -2.249 40.977 1.00 89.50 83 THR A O 1
ATOM 681 N N . TYR A 1 84 ? -25.216 -1.509 38.863 1.00 87.50 84 TYR A N 1
ATOM 682 C CA . TYR A 1 84 ? -26.124 -0.390 39.112 1.00 87.50 84 TYR A CA 1
ATOM 683 C C . TYR A 1 84 ? -27.502 -0.625 38.487 1.00 87.50 84 TYR A C 1
ATOM 685 O O . TYR A 1 84 ? -27.623 -0.958 37.314 1.00 87.50 84 TYR A O 1
ATOM 693 N N . ARG A 1 85 ? -28.570 -0.367 39.258 1.00 82.25 85 ARG A N 1
ATOM 694 C CA . ARG A 1 85 ? -29.963 -0.421 38.763 1.00 82.25 85 ARG A CA 1
ATOM 695 C C . ARG A 1 85 ? -30.284 0.654 37.720 1.00 82.25 85 ARG A C 1
ATOM 697 O O . ARG A 1 85 ? -31.191 0.471 36.918 1.00 82.25 85 ARG A O 1
ATOM 704 N N . THR A 1 86 ? -29.578 1.778 37.768 1.00 88.56 86 THR A N 1
ATOM 705 C CA . THR A 1 86 ? -29.733 2.920 36.861 1.00 88.56 86 THR A CA 1
ATOM 706 C C . THR A 1 86 ? -28.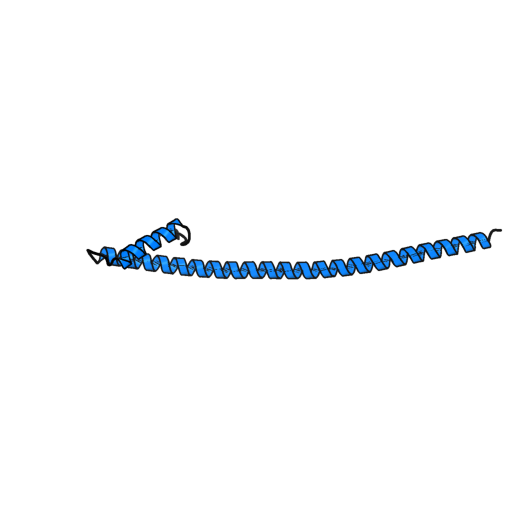356 3.390 36.433 1.00 88.56 86 THR A C 1
ATOM 708 O O . THR A 1 86 ? -27.495 3.617 37.284 1.00 88.56 86 THR A O 1
ATOM 711 N N . LEU A 1 87 ? -28.154 3.542 35.127 1.00 89.94 87 LEU A N 1
ATOM 712 C CA . LEU A 1 87 ? -26.873 3.941 34.554 1.00 89.94 87 LEU A CA 1
ATOM 713 C C . LEU A 1 87 ? -26.831 5.442 34.264 1.00 89.94 87 LEU A C 1
ATOM 715 O O . LEU A 1 87 ? -27.853 6.003 33.862 1.00 89.94 87 LEU A O 1
ATOM 719 N N . PRO A 1 88 ? -25.654 6.079 34.404 1.00 91.94 88 PRO A N 1
ATOM 720 C CA . PRO A 1 88 ? -25.417 7.410 33.863 1.00 91.94 88 PRO A CA 1
ATOM 721 C C . PRO A 1 88 ? -25.678 7.444 32.356 1.00 91.94 88 PRO A C 1
ATOM 723 O O . PRO A 1 88 ? -25.431 6.462 31.648 1.00 91.94 88 PRO A O 1
ATOM 726 N N . ARG A 1 89 ? -26.153 8.587 31.860 1.00 91.88 89 ARG A N 1
ATOM 727 C CA . ARG A 1 89 ? -26.492 8.776 30.445 1.00 91.88 89 ARG A CA 1
ATOM 728 C C . ARG A 1 89 ? -25.288 8.518 29.538 1.00 91.88 89 ARG A C 1
ATOM 730 O O . ARG A 1 89 ? -25.432 7.875 28.506 1.00 91.88 89 ARG A O 1
ATOM 737 N N . GLU A 1 90 ? -24.109 8.936 29.973 1.00 93.00 90 GLU A N 1
ATOM 738 C CA . GLU A 1 90 ? -22.838 8.796 29.266 1.00 93.00 90 GLU A CA 1
ATOM 739 C C . GLU A 1 90 ? -22.480 7.320 29.031 1.00 93.00 90 GLU A C 1
AT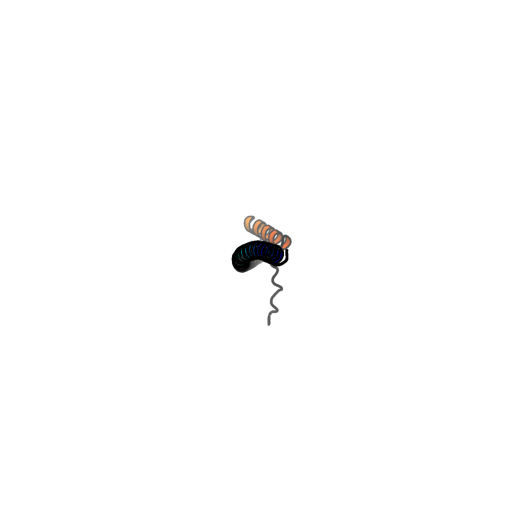OM 741 O O . GLU A 1 90 ? -21.934 6.959 27.994 1.00 93.00 90 GLU A O 1
ATOM 746 N N . VAL A 1 91 ? -22.831 6.437 29.973 1.00 93.06 91 VAL A N 1
ATOM 747 C CA . VAL A 1 91 ? -22.582 4.990 29.857 1.00 93.06 91 VAL A CA 1
ATOM 748 C C . VAL A 1 91 ? -23.527 4.359 28.836 1.00 93.06 91 VAL A C 1
ATOM 750 O O . VAL A 1 91 ? -23.132 3.459 28.096 1.00 93.06 91 VAL A O 1
ATOM 753 N N . VAL A 1 92 ? -24.770 4.843 28.773 1.00 92.69 92 VAL A N 1
ATOM 754 C CA . VAL A 1 92 ? -25.746 4.419 27.759 1.00 92.69 92 VAL A CA 1
ATOM 755 C C . VAL A 1 92 ? -25.314 4.892 26.370 1.00 92.69 92 VAL A C 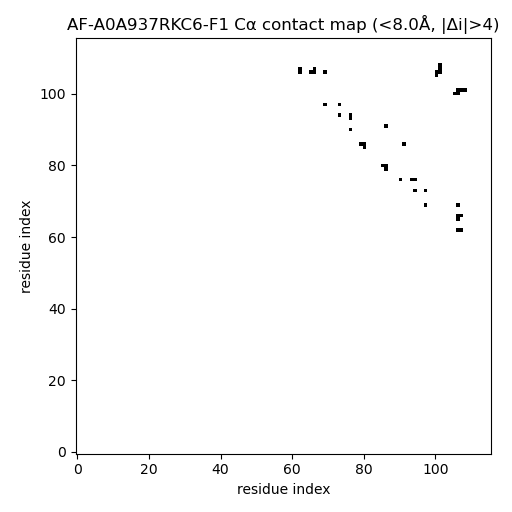1
ATOM 757 O O . VAL A 1 92 ? -25.344 4.106 25.426 1.00 92.69 92 VAL A O 1
ATOM 760 N N . GLU A 1 93 ? -24.871 6.144 26.245 1.00 95.19 93 GLU A N 1
ATOM 761 C CA . GLU A 1 93 ? -24.354 6.707 24.992 1.00 95.19 93 GLU A CA 1
ATOM 762 C C . GLU A 1 93 ? -23.120 5.935 24.505 1.00 95.19 93 GLU A C 1
ATOM 764 O O . GLU A 1 93 ? -23.106 5.469 23.365 1.00 95.19 93 GLU A O 1
ATOM 769 N N . LEU A 1 94 ? -22.155 5.665 25.390 1.00 94.12 94 LEU A N 1
ATOM 770 C CA . LEU A 1 94 ? -20.980 4.852 25.069 1.00 94.12 94 LEU A CA 1
ATOM 771 C C . LEU A 1 94 ? -21.358 3.442 24.583 1.00 94.12 94 LEU A C 1
ATOM 773 O O . LEU A 1 94 ? -20.759 2.926 23.639 1.00 94.12 94 LEU A O 1
ATOM 777 N N . ALA A 1 95 ? -22.363 2.807 25.192 1.00 93.12 95 ALA A N 1
ATOM 778 C CA . ALA A 1 95 ? -22.838 1.494 24.757 1.00 93.12 95 ALA A CA 1
ATOM 779 C C . ALA A 1 95 ? -23.387 1.526 23.318 1.00 93.12 95 ALA A C 1
ATOM 781 O O . ALA A 1 95 ? -23.119 0.617 22.526 1.00 93.12 95 ALA A O 1
ATOM 782 N N . ILE A 1 96 ? -24.125 2.585 22.972 1.00 94.69 96 ILE A N 1
ATOM 783 C CA . ILE A 1 96 ? -24.659 2.800 21.622 1.00 94.69 96 ILE A CA 1
ATOM 784 C C . ILE A 1 96 ? -23.512 3.026 20.634 1.00 94.69 96 ILE A C 1
ATOM 786 O O . ILE A 1 96 ? -23.478 2.386 19.584 1.00 94.69 96 ILE A O 1
ATOM 790 N N . GLU A 1 97 ? -22.547 3.881 20.968 1.00 94.81 97 GLU A N 1
ATOM 791 C CA . GLU A 1 97 ? -21.388 4.162 20.114 1.00 94.81 97 GLU A CA 1
ATOM 792 C C . GLU A 1 97 ? -20.569 2.899 19.825 1.00 94.81 97 GLU A C 1
ATOM 794 O O . GLU A 1 97 ? -20.245 2.618 18.670 1.00 94.81 97 GLU A O 1
ATOM 799 N N . LEU A 1 98 ? -20.308 2.072 20.842 1.00 93.50 98 LEU A N 1
ATOM 800 C CA . LEU A 1 98 ? -19.620 0.789 20.673 1.00 93.50 98 LEU A CA 1
ATOM 801 C C . LEU A 1 98 ? -20.391 -0.163 19.749 1.00 93.50 98 LEU A C 1
ATOM 803 O O . LEU A 1 98 ? -19.780 -0.886 18.957 1.00 93.50 98 LEU A O 1
ATOM 807 N N . GLN A 1 99 ? -21.725 -0.155 19.815 1.00 91.88 99 GLN A N 1
ATOM 808 C CA . GLN A 1 99 ? -22.570 -0.948 18.924 1.00 91.88 99 GLN A CA 1
ATOM 809 C C . GLN A 1 99 ? -22.536 -0.424 17.481 1.00 91.88 99 GLN A C 1
ATOM 811 O O . GLN A 1 99 ? -22.528 -1.218 16.536 1.00 91.88 99 GLN A O 1
ATOM 816 N N . VAL A 1 100 ? -22.505 0.897 17.294 1.00 94.50 100 VAL A N 1
ATOM 817 C CA . VAL A 1 100 ? -22.364 1.528 15.974 1.00 94.50 100 VAL A CA 1
ATOM 818 C C . VAL A 1 100 ? -21.010 1.178 15.357 1.00 94.50 100 VAL A C 1
ATOM 820 O O . VAL A 1 100 ? -20.968 0.758 14.202 1.00 94.50 100 VAL A O 1
ATOM 823 N N . LEU A 1 101 ? -19.921 1.275 16.126 1.00 91.56 101 LEU A N 1
ATOM 824 C CA . LEU A 1 101 ? -18.570 0.938 15.667 1.00 91.56 101 LEU A CA 1
ATOM 825 C C . LEU A 1 101 ? -18.438 -0.537 15.258 1.00 91.56 101 LEU A C 1
ATOM 827 O O . LEU A 1 101 ? -17.815 -0.833 14.238 1.00 91.56 101 LEU A O 1
ATOM 831 N N . ASP A 1 102 ? -19.057 -1.455 16.007 1.00 90.19 102 ASP A N 1
ATOM 832 C CA . ASP A 1 102 ? -19.111 -2.880 15.649 1.00 90.19 102 ASP A CA 1
ATOM 833 C C . ASP A 1 102 ? -19.891 -3.108 14.344 1.00 90.19 102 ASP A C 1
ATOM 835 O O . ASP A 1 102 ? -19.405 -3.775 13.432 1.00 90.19 102 ASP A O 1
ATOM 839 N N . ARG A 1 103 ? -21.078 -2.501 14.201 1.00 89.94 103 ARG A N 1
ATOM 840 C CA . ARG A 1 103 ? -21.912 -2.645 12.992 1.00 89.94 103 ARG A CA 1
ATOM 841 C C . ARG A 1 103 ? -21.279 -2.045 11.742 1.00 89.94 103 ARG A C 1
ATOM 843 O O . ARG A 1 103 ? -21.463 -2.586 10.657 1.00 89.94 103 ARG A O 1
ATOM 850 N N . ALA A 1 104 ? -20.558 -0.940 11.889 1.00 91.19 104 ALA A N 1
ATOM 851 C CA . ALA A 1 104 ? -19.859 -0.285 10.792 1.00 91.19 104 ALA A CA 1
ATOM 852 C C . ALA A 1 104 ? -18.538 -0.986 10.413 1.00 91.19 104 ALA A C 1
ATOM 854 O O . ALA A 1 104 ? -17.894 -0.583 9.448 1.00 91.19 104 ALA A O 1
ATOM 855 N N . GLY A 1 105 ? -18.134 -2.035 11.142 1.00 88.06 105 GLY A N 1
ATOM 856 C CA . GLY A 1 105 ? -16.911 -2.789 10.864 1.00 88.06 105 GLY A CA 1
ATOM 857 C C . GLY A 1 105 ? -15.625 -2.072 11.284 1.00 88.06 105 GLY A C 1
ATOM 858 O O . GLY A 1 105 ? -14.546 -2.470 10.853 1.00 88.06 105 GLY A O 1
ATOM 859 N N . PHE A 1 106 ? -15.721 -1.034 12.124 1.00 86.94 106 PHE A N 1
ATOM 860 C CA . PHE A 1 106 ? -14.558 -0.321 12.666 1.00 86.94 106 PHE A CA 1
ATOM 861 C C . PHE A 1 106 ? -13.876 -1.073 13.806 1.00 86.94 106 PHE A C 1
ATOM 863 O O . PHE A 1 106 ? -12.724 -0.781 14.118 1.00 86.94 106 PHE A O 1
ATOM 870 N N . VAL A 1 107 ? -14.573 -2.021 14.433 1.00 88.69 107 VAL A N 1
ATOM 871 C CA . VAL A 1 107 ? -14.007 -2.927 15.433 1.00 88.69 107 VAL A CA 1
ATOM 872 C C . VAL A 1 107 ? -14.090 -4.338 14.890 1.00 88.69 107 VAL A C 1
ATOM 874 O O . VAL A 1 107 ? -15.160 -4.814 14.507 1.00 88.69 107 VAL A O 1
ATOM 877 N N . THR A 1 108 ? -12.958 -5.028 14.863 1.00 79.38 108 THR A N 1
ATOM 878 C CA . THR A 1 108 ? -12.922 -6.410 14.410 1.00 79.38 108 THR A CA 1
ATOM 879 C C . THR A 1 108 ? -13.540 -7.287 15.492 1.00 79.38 108 THR A C 1
ATOM 881 O O . THR A 1 108 ? -13.046 -7.344 16.621 1.00 79.38 108 THR A O 1
ATOM 884 N N . ARG A 1 109 ? -14.608 -8.028 15.167 1.00 64.81 109 ARG A N 1
ATOM 885 C CA . ARG A 1 109 ? -15.082 -9.108 16.041 1.00 64.81 109 ARG A CA 1
ATOM 886 C C . ARG A 1 109 ? -14.000 -10.177 16.107 1.00 64.81 109 ARG A C 1
ATOM 888 O O . ARG A 1 109 ? -13.914 -11.039 15.234 1.00 64.81 109 ARG A O 1
ATOM 895 N N . ARG A 1 110 ? -13.161 -10.144 17.145 1.00 58.50 110 ARG A N 1
ATOM 896 C CA . ARG A 1 110 ? -12.396 -11.333 17.523 1.00 58.50 110 ARG A CA 1
ATOM 897 C C . ARG A 1 110 ? -13.421 -12.415 17.840 1.00 58.50 110 ARG A C 1
ATOM 899 O O . ARG A 1 110 ? -14.238 -12.240 18.741 1.00 58.50 110 ARG A O 1
ATOM 906 N N . ALA A 1 111 ? -13.393 -13.512 17.083 1.00 45.81 111 ALA A N 1
ATOM 907 C CA . ALA A 1 111 ? -14.116 -14.715 17.467 1.00 45.81 111 ALA A CA 1
ATOM 908 C C . ALA A 1 111 ? -13.761 -15.020 18.934 1.00 45.81 111 ALA A C 1
ATOM 910 O O . ALA A 1 111 ? -12.577 -14.928 19.289 1.00 45.81 111 ALA A O 1
ATOM 911 N N . PRO A 1 112 ? -14.752 -15.300 19.797 1.00 46.00 112 PRO A N 1
ATOM 912 C CA . PRO A 1 112 ? -14.495 -15.538 21.207 1.00 46.00 112 PRO A CA 1
ATOM 913 C C . PRO A 1 112 ? -13.435 -16.632 21.331 1.00 46.00 112 PRO A C 1
ATOM 915 O O . PRO A 1 112 ? -13.574 -17.710 20.752 1.00 46.00 112 PRO A O 1
ATOM 918 N N . ARG A 1 113 ? -12.339 -16.332 22.044 1.00 45.31 113 ARG A N 1
ATOM 919 C CA . ARG A 1 113 ? -11.334 -17.345 22.378 1.00 45.31 113 ARG A CA 1
ATOM 920 C C . ARG A 1 113 ? -12.067 -18.491 23.086 1.00 45.31 113 ARG A C 1
ATOM 922 O O . ARG A 1 113 ? -12.767 -18.206 24.062 1.00 45.31 113 ARG A O 1
ATOM 929 N N . PRO A 1 114 ? -11.932 -19.750 22.633 1.00 33.44 114 PRO A N 1
ATOM 930 C CA . PRO A 1 114 ? -12.460 -20.872 23.391 1.00 33.44 114 PRO A CA 1
ATOM 931 C C . PRO A 1 114 ? -11.781 -20.851 24.764 1.00 33.44 114 PRO A C 1
ATOM 933 O O . PRO A 1 114 ? -10.553 -20.782 24.857 1.00 33.44 114 PRO A O 1
ATOM 936 N N . ARG A 1 115 ? -12.587 -20.800 25.828 1.00 48.75 115 ARG A N 1
ATOM 937 C CA . ARG A 1 115 ? -12.087 -20.985 27.1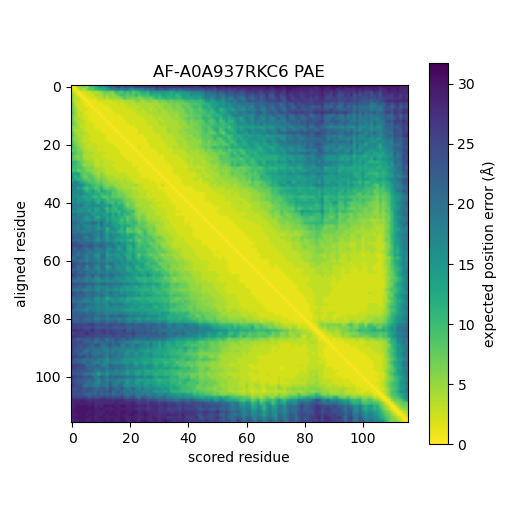94 1.00 48.75 115 ARG A CA 1
ATOM 938 C C . ARG A 1 115 ? -11.642 -22.454 27.333 1.00 48.75 115 ARG A C 1
ATOM 940 O O . ARG A 1 115 ? -12.315 -23.301 26.741 1.00 48.75 115 ARG A O 1
ATOM 947 N N . PRO A 1 116 ? -10.520 -22.736 28.020 1.00 52.78 116 PRO A N 1
ATOM 948 C CA . PRO A 1 116 ? -10.094 -24.105 28.310 1.00 52.78 116 PRO A CA 1
ATOM 949 C C . PRO A 1 116 ? -11.093 -24.837 29.211 1.00 52.78 116 PRO A C 1
ATOM 951 O O . PRO A 1 116 ? -11.816 -24.149 29.972 1.00 52.78 116 PRO A O 1
#